Protein AF-A0A3D4UZN7-F1 (afdb_monomer_lite)

Radius of gyration: 12.83 Å; chains: 1; bounding box: 32×28×28 Å

Secondary structure (DSSP, 8-state):
------TTS-HHHHHHHHHHHHHHHHHTT--S-------TTS-BTTB-TT--TT--S----

pLDDT: mean 95.88, std 3.3, range [75.75, 98.44]

Foldseek 3Di:
DDDDDDPPDDPVCQVVSQVVVVVVQVVVVHDPDDDWDADPQRDTDPQHPPRDPPDGRDDDD

Sequence (61 aa):
NVHIPDGTLSRDEVDTFCQEYEKKIDEAGGLDIQILGIGRTGHVGFNEPGSGITSKTRLIA

Structure (mmCIF, N/CA/C/O backbone):
data_AF-A0A3D4UZN7-F1
#
_entry.id   AF-A0A3D4UZN7-F1
#
loop_
_atom_site.group_PDB
_atom_site.id
_atom_site.type_symbol
_atom_site.label_atom_id
_atom_site.label_alt_id
_atom_site.label_comp_id
_atom_site.label_asym_id
_atom_site.label_entity_id
_atom_site.label_seq_id
_atom_site.pdbx_PDB_ins_code
_atom_site.Cartn_x
_atom_site.Cartn_y
_atom_site.Cartn_z
_atom_site.occupancy
_atom_site.B_iso_or_equiv
_atom_site.auth_seq_id
_atom_site.auth_comp_id
_atom_site.auth_asym_id
_atom_site.auth_atom_id
_atom_site.pdbx_PDB_model_num
ATOM 1 N N . ASN A 1 1 ? -18.402 3.771 0.044 1.00 87.56 1 ASN A N 1
ATOM 2 C CA . ASN A 1 1 ? -17.650 2.584 -0.428 1.00 87.56 1 ASN A CA 1
ATOM 3 C C . ASN A 1 1 ? -16.698 2.920 -1.578 1.00 87.56 1 ASN A C 1
ATOM 5 O O . ASN A 1 1 ? -16.398 2.050 -2.381 1.00 87.56 1 ASN A O 1
ATOM 9 N N . VAL A 1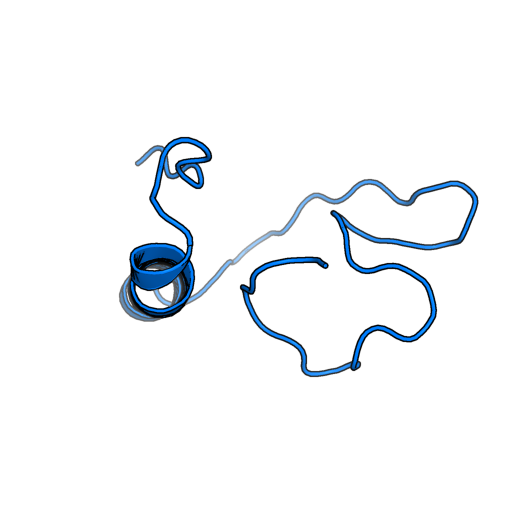 2 ? -16.218 4.165 -1.678 1.00 96.81 2 VAL A N 1
ATOM 10 C CA . VAL A 1 2 ? -15.133 4.547 -2.591 1.00 96.81 2 VAL A CA 1
ATOM 11 C C . VAL A 1 2 ? -14.055 5.147 -1.707 1.00 96.81 2 VAL A C 1
ATOM 13 O O . VAL A 1 2 ? -14.353 6.022 -0.897 1.00 96.81 2 VAL A O 1
ATOM 16 N N . HIS A 1 3 ? -12.841 4.628 -1.822 1.00 96.88 3 HIS A N 1
ATOM 17 C CA . HIS A 1 3 ? -11.715 4.984 -0.970 1.00 96.88 3 HIS A CA 1
ATOM 18 C C . HIS A 1 3 ? -10.533 5.269 -1.895 1.00 96.88 3 HIS A C 1
ATOM 20 O O . HIS A 1 3 ? -10.191 4.430 -2.726 1.00 96.88 3 HIS A O 1
ATOM 26 N N . ILE A 1 4 ? -9.988 6.482 -1.819 1.00 96.75 4 ILE A N 1
ATOM 27 C CA 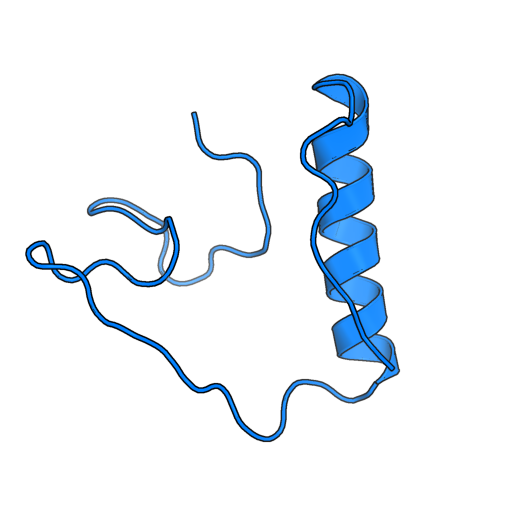. ILE A 1 4 ? -8.903 6.963 -2.681 1.00 96.75 4 ILE A CA 1
ATOM 28 C C . ILE A 1 4 ? -7.916 7.724 -1.785 1.00 96.75 4 ILE A C 1
ATOM 30 O O . ILE A 1 4 ? -8.377 8.512 -0.954 1.00 96.75 4 ILE A O 1
ATOM 34 N N . PRO A 1 5 ? -6.595 7.503 -1.913 1.00 94.69 5 PRO A N 1
ATOM 35 C CA . PRO A 1 5 ? -5.598 8.299 -1.206 1.00 94.69 5 PRO A CA 1
ATOM 36 C C . PRO A 1 5 ? -5.696 9.799 -1.516 1.00 94.69 5 PRO A C 1
ATOM 38 O O . PRO A 1 5 ? -5.848 10.179 -2.678 1.00 94.69 5 PRO A O 1
ATOM 41 N N . ASP A 1 6 ? -5.583 10.648 -0.492 1.00 93.94 6 ASP A N 1
ATOM 42 C CA . ASP A 1 6 ? -5.575 12.105 -0.654 1.00 93.94 6 ASP A CA 1
ATOM 43 C C . ASP A 1 6 ? -4.145 12.610 -0.893 1.00 93.94 6 ASP A C 1
ATOM 45 O O . ASP A 1 6 ? -3.284 12.542 -0.017 1.00 93.94 6 ASP A O 1
ATOM 49 N N . GLY A 1 7 ? -3.887 13.110 -2.102 1.00 91.50 7 GLY A N 1
ATOM 50 C CA . GLY A 1 7 ? -2.583 13.648 -2.495 1.00 91.50 7 GLY A CA 1
ATOM 51 C C . GLY A 1 7 ? -2.322 15.093 -2.057 1.00 91.50 7 GLY A C 1
ATOM 52 O O . GLY A 1 7 ? -1.282 15.639 -2.417 1.00 91.50 7 GLY A O 1
ATOM 53 N N . THR A 1 8 ? -3.256 15.734 -1.346 1.00 95.88 8 THR A N 1
ATOM 54 C CA . THR A 1 8 ? -3.150 17.143 -0.919 1.00 95.88 8 THR A CA 1
ATOM 55 C C . THR A 1 8 ? -2.646 17.318 0.514 1.00 95.88 8 THR A C 1
ATOM 57 O O . THR A 1 8 ? -2.400 18.447 0.940 1.00 95.88 8 THR A O 1
ATOM 60 N N . LEU A 1 9 ? -2.454 16.211 1.238 1.00 96.81 9 LEU A N 1
ATOM 61 C CA . LEU A 1 9 ? -1.959 16.195 2.612 1.00 96.81 9 LEU A CA 1
ATOM 62 C C . LEU A 1 9 ? -0.550 16.779 2.725 1.00 96.81 9 LEU A C 1
ATOM 64 O O . LEU A 1 9 ? 0.298 16.605 1.841 1.00 96.81 9 LEU A O 1
ATOM 68 N N . SER A 1 10 ? -0.272 17.425 3.858 1.00 96.88 10 SER A N 1
ATOM 69 C CA . SER A 1 10 ? 1.101 17.789 4.190 1.00 96.88 10 SER A CA 1
ATOM 70 C C . SER A 1 10 ? 1.932 16.532 4.459 1.00 96.88 10 SER A C 1
ATOM 72 O O . SER A 1 10 ? 1.409 15.485 4.841 1.00 96.88 10 SER A O 1
ATOM 74 N N . ARG A 1 11 ? 3.255 16.620 4.273 1.00 95.44 11 ARG A N 1
ATOM 75 C CA . ARG A 1 11 ? 4.156 15.466 4.447 1.00 95.44 11 ARG A CA 1
ATOM 76 C C . ARG A 1 11 ? 4.051 14.817 5.827 1.00 95.44 11 ARG A C 1
ATOM 78 O O . ARG A 1 11 ? 4.137 13.596 5.909 1.00 95.44 11 ARG A O 1
ATOM 85 N N . ASP A 1 12 ? 3.836 15.617 6.866 1.00 96.94 12 ASP A N 1
ATOM 86 C CA . ASP A 1 12 ? 3.753 15.138 8.248 1.00 96.94 12 ASP A CA 1
ATOM 87 C C . ASP A 1 12 ? 2.457 14.347 8.514 1.00 96.94 12 ASP A C 1
ATOM 89 O O . ASP A 1 12 ? 2.405 13.517 9.418 1.00 96.94 12 ASP A O 1
ATOM 93 N N . G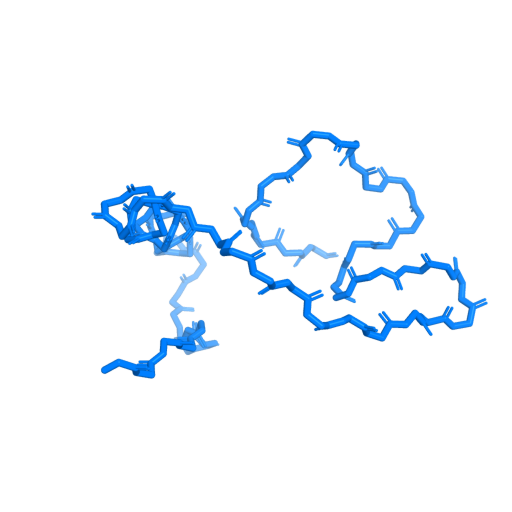LU A 1 13 ? 1.421 14.546 7.694 1.00 97.69 13 GLU A N 1
ATOM 94 C CA . GLU A 1 13 ? 0.132 13.851 7.807 1.00 97.69 13 GLU A CA 1
ATOM 95 C C . GLU A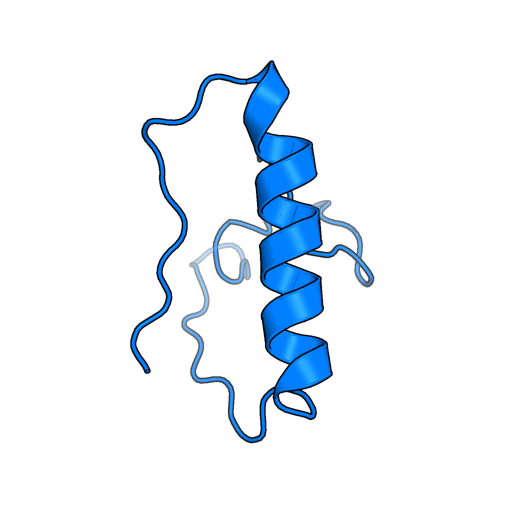 1 13 ? 0.095 12.529 7.024 1.00 97.69 13 GLU A C 1
ATOM 97 O O . GLU A 1 13 ? -0.718 11.652 7.329 1.00 97.69 13 GLU A O 1
ATOM 102 N N . VAL A 1 14 ? 0.976 12.351 6.030 1.00 97.44 14 VAL A N 1
ATOM 103 C CA . VAL A 1 14 ? 0.925 11.202 5.108 1.00 97.44 14 VAL A CA 1
ATOM 104 C C . VAL A 1 14 ? 1.075 9.867 5.834 1.00 97.44 14 VAL A C 1
ATOM 106 O O . VAL A 1 14 ? 0.358 8.924 5.505 1.00 97.44 14 VAL A O 1
ATOM 109 N N . ASP A 1 15 ? 1.978 9.763 6.811 1.00 96.81 15 ASP A N 1
ATOM 110 C CA . ASP A 1 15 ? 2.198 8.498 7.526 1.00 96.81 15 ASP A CA 1
ATOM 111 C C . ASP A 1 15 ? 0.941 8.065 8.296 1.00 96.81 15 ASP A C 1
ATOM 113 O O . ASP A 1 15 ? 0.480 6.932 8.152 1.00 96.81 15 ASP A O 1
ATOM 117 N N . THR A 1 16 ? 0.314 9.007 9.009 1.00 98.00 16 THR A N 1
ATOM 118 C CA . THR A 1 16 ? -0.953 8.764 9.716 1.00 98.00 16 THR A CA 1
ATOM 119 C C . THR A 1 16 ? -2.044 8.338 8.736 1.00 98.00 16 THR A C 1
ATOM 121 O O . THR A 1 16 ? -2.718 7.333 8.958 1.00 98.00 16 THR A O 1
ATOM 124 N N . PHE A 1 17 ? -2.175 9.033 7.602 1.00 98.06 17 PHE A N 1
ATOM 125 C CA . PHE A 1 17 ? -3.150 8.670 6.575 1.00 98.06 17 PHE A CA 1
ATOM 126 C C . PHE A 1 17 ? -2.920 7.257 6.021 1.00 98.06 17 PHE A C 1
ATOM 128 O O . PHE A 1 17 ? -3.876 6.498 5.853 1.00 98.06 17 PHE A O 1
ATOM 135 N N . CYS A 1 18 ? -1.666 6.875 5.758 1.00 97.88 18 CYS A N 1
ATOM 136 C CA . CYS A 1 18 ? -1.325 5.536 5.276 1.00 97.88 18 CYS A CA 1
ATOM 137 C C . CYS A 1 18 ? -1.743 4.456 6.285 1.00 97.88 18 CYS A C 1
ATOM 139 O O . CYS A 1 18 ? -2.360 3.463 5.897 1.00 97.88 18 CYS A O 1
ATOM 141 N N . GLN A 1 19 ? -1.467 4.668 7.576 1.00 98.19 19 GLN A N 1
ATOM 142 C CA . GLN A 1 19 ? -1.867 3.749 8.647 1.00 98.19 19 GLN A CA 1
ATOM 143 C C . GLN A 1 19 ? -3.393 3.626 8.760 1.00 98.19 19 GLN A C 1
ATOM 145 O O . GLN A 1 19 ? -3.926 2.522 8.877 1.00 98.19 19 GLN A O 1
ATOM 150 N N . GLU A 1 20 ? -4.117 4.744 8.683 1.00 98.31 20 GLU A N 1
ATOM 151 C CA . GLU A 1 20 ? -5.582 4.737 8.697 1.00 98.31 20 GLU A CA 1
ATOM 152 C C . GLU A 1 20 ? -6.180 4.047 7.468 1.00 98.31 20 GLU A C 1
ATOM 154 O O . GLU A 1 20 ? -7.229 3.408 7.563 1.00 98.31 20 GLU A O 1
ATOM 159 N N . TYR A 1 21 ? -5.536 4.174 6.307 1.00 98.12 21 TYR A N 1
ATOM 160 C CA . TYR A 1 21 ? -5.974 3.517 5.081 1.00 98.12 21 TYR A CA 1
ATOM 161 C C . TYR A 1 21 ? -5.849 1.991 5.186 1.00 98.12 21 TYR A C 1
ATOM 163 O O . TYR A 1 21 ? -6.792 1.276 4.852 1.00 98.12 21 TYR A O 1
ATOM 171 N N . GLU A 1 22 ? -4.735 1.496 5.731 1.00 98.31 22 GLU A N 1
ATOM 172 C CA . GLU A 1 22 ? -4.538 0.073 6.042 1.00 98.31 22 GLU A CA 1
ATOM 173 C C . GLU A 1 22 ? -5.579 -0.426 7.053 1.00 98.31 22 GLU A C 1
ATOM 175 O O . GLU A 1 22 ? -6.229 -1.443 6.823 1.00 98.31 22 GLU A O 1
ATOM 180 N N . LYS A 1 23 ? -5.820 0.341 8.124 1.00 98.44 23 LYS A N 1
ATOM 181 C CA . LYS A 1 23 ? -6.828 0.008 9.140 1.00 98.44 23 LYS A CA 1
ATOM 182 C C . LYS A 1 23 ? -8.225 -0.149 8.539 1.00 98.44 23 LYS A C 1
ATOM 184 O O . LYS A 1 23 ? -8.936 -1.075 8.906 1.00 98.44 23 LYS A O 1
ATOM 189 N N . LYS A 1 24 ? -8.608 0.713 7.590 1.00 98.19 24 LYS A N 1
ATOM 190 C CA . LYS A 1 24 ? -9.898 0.614 6.882 1.00 98.19 24 LYS A CA 1
ATOM 191 C C . LYS A 1 24 ? -10.012 -0.667 6.052 1.00 98.19 24 LYS A C 1
ATOM 193 O O . LYS A 1 24 ? -11.102 -1.222 5.963 1.00 98.19 24 LYS A O 1
ATOM 198 N N . ILE A 1 25 ? -8.915 -1.127 5.446 1.00 98.19 25 ILE A N 1
ATOM 199 C CA . ILE A 1 25 ? -8.879 -2.399 4.709 1.00 98.19 25 ILE A CA 1
ATOM 200 C C . ILE A 1 25 ? -9.044 -3.569 5.684 1.00 98.19 25 ILE A C 1
ATOM 202 O O . ILE A 1 25 ? -9.881 -4.440 5.454 1.00 98.19 25 ILE A O 1
ATOM 206 N N . ASP A 1 26 ? -8.306 -3.561 6.795 1.00 98.19 26 ASP A N 1
ATOM 207 C CA . ASP A 1 26 ? -8.379 -4.614 7.813 1.00 98.19 26 ASP A CA 1
ATOM 208 C C . ASP A 1 26 ? -9.772 -4.681 8.470 1.00 98.19 26 ASP A C 1
ATOM 210 O O . ASP A 1 26 ? -10.335 -5.764 8.628 1.00 98.19 26 ASP A O 1
ATOM 214 N N . GLU A 1 27 ? -10.376 -3.532 8.792 1.00 98.31 27 GLU A N 1
ATOM 215 C CA . GLU A 1 27 ? -11.742 -3.430 9.334 1.00 98.31 27 GLU A CA 1
ATOM 216 C C . GLU A 1 27 ? -12.812 -3.919 8.346 1.00 98.31 27 GLU A C 1
ATOM 218 O O . GLU A 1 27 ? -13.873 -4.381 8.769 1.00 98.31 27 GLU A O 1
ATOM 223 N N . ALA A 1 28 ? -12.533 -3.854 7.042 1.00 97.94 28 ALA A N 1
ATOM 224 C CA . ALA A 1 28 ? -13.381 -4.431 6.003 1.00 97.94 28 ALA A CA 1
ATOM 225 C C . ALA A 1 28 ? -13.172 -5.948 5.818 1.00 97.94 28 ALA A C 1
ATOM 227 O O . ALA A 1 28 ? -13.916 -6.566 5.059 1.00 97.94 28 ALA A O 1
ATOM 228 N N . GLY A 1 29 ? -12.202 -6.555 6.514 1.00 98.25 29 GLY A N 1
ATOM 229 C CA . GLY A 1 29 ? -11.854 -7.974 6.390 1.00 98.25 29 GLY A CA 1
ATOM 230 C C . GLY A 1 29 ? -10.786 -8.278 5.333 1.00 98.25 29 GLY A C 1
ATOM 231 O O . GLY A 1 29 ? -10.555 -9.447 5.030 1.00 98.25 29 GLY A O 1
ATOM 232 N N . GLY A 1 30 ? -10.119 -7.254 4.792 1.00 98.00 30 GLY A N 1
ATOM 233 C CA . GLY A 1 30 ? -9.127 -7.376 3.724 1.00 98.00 30 GLY A CA 1
ATOM 234 C C . GLY A 1 30 ? -9.685 -7.084 2.327 1.00 98.00 30 GLY A C 1
ATOM 235 O O . GLY A 1 30 ? -10.793 -6.578 2.163 1.00 98.00 30 GLY A O 1
ATOM 236 N N . LEU A 1 31 ? -8.878 -7.372 1.300 1.00 97.12 31 LEU A N 1
ATOM 237 C CA . LEU A 1 31 ? -9.270 -7.258 -0.108 1.00 97.12 31 LEU A CA 1
ATOM 238 C C . LEU A 1 31 ? -9.527 -8.655 -0.682 1.00 97.12 31 LEU A C 1
ATOM 240 O O . LEU A 1 31 ? -8.595 -9.451 -0.779 1.00 97.12 31 LEU A O 1
ATOM 244 N N . ASP A 1 32 ? -10.753 -8.937 -1.124 1.00 98.44 32 ASP A N 1
ATOM 245 C CA . ASP A 1 32 ? -11.076 -10.219 -1.773 1.00 98.44 32 ASP A CA 1
ATOM 246 C C . ASP A 1 32 ? -10.403 -10.362 -3.146 1.00 98.44 32 ASP A C 1
ATOM 248 O O . ASP A 1 32 ? -9.969 -11.443 -3.546 1.00 98.44 32 ASP A O 1
ATOM 252 N N . ILE A 1 33 ? -10.348 -9.260 -3.899 1.00 97.75 33 ILE A N 1
ATOM 253 C CA . ILE A 1 33 ? -9.808 -9.207 -5.257 1.00 97.75 33 ILE A CA 1
ATOM 254 C C . ILE A 1 33 ? -9.034 -7.904 -5.425 1.00 97.75 33 ILE A C 1
ATOM 256 O O . ILE A 1 33 ? -9.530 -6.823 -5.105 1.00 97.75 33 ILE A O 1
ATOM 260 N N . GLN A 1 34 ? -7.842 -8.001 -6.010 1.00 96.31 34 GLN A N 1
ATOM 261 C CA . GLN A 1 34 ? -7.045 -6.849 -6.411 1.00 96.31 34 GLN A CA 1
ATOM 262 C C . GLN A 1 34 ? -6.745 -6.932 -7.909 1.00 96.31 34 GLN A C 1
ATOM 264 O O . GLN A 1 34 ? -6.146 -7.895 -8.384 1.00 96.31 34 GLN A O 1
ATOM 269 N N . ILE A 1 35 ? -7.174 -5.920 -8.663 1.00 97.38 35 ILE A N 1
ATOM 270 C CA . ILE A 1 35 ? -6.898 -5.807 -10.100 1.00 97.38 35 ILE A CA 1
ATOM 271 C C . ILE A 1 35 ? -5.751 -4.821 -10.277 1.00 97.38 35 ILE A C 1
ATOM 273 O O . ILE A 1 35 ? -5.841 -3.673 -9.842 1.00 97.38 35 ILE A O 1
ATOM 277 N N . LEU A 1 36 ? -4.670 -5.276 -10.906 1.00 96.44 36 LEU A N 1
ATOM 278 C CA . LEU A 1 36 ? -3.412 -4.542 -10.989 1.00 96.44 36 LEU A CA 1
ATOM 279 C C . LEU A 1 36 ? -2.907 -4.465 -12.427 1.00 96.44 36 LEU A C 1
ATOM 281 O O . LEU A 1 36 ? -3.025 -5.416 -13.198 1.00 96.44 36 LEU A O 1
ATOM 285 N N . GLY A 1 37 ? -2.299 -3.328 -12.758 1.00 97.31 37 GLY A N 1
ATOM 286 C CA . GLY A 1 37 ? -1.436 -3.188 -13.925 1.00 97.31 37 GLY A CA 1
ATOM 287 C C . GLY A 1 37 ? 0.028 -3.400 -13.543 1.00 97.31 37 GLY A C 1
ATOM 288 O O . GLY A 1 37 ? 0.417 -3.151 -12.401 1.00 97.31 37 GLY A O 1
ATOM 289 N N . ILE A 1 38 ? 0.837 -3.828 -14.511 1.00 97.31 38 ILE A N 1
ATOM 290 C CA . ILE A 1 38 ? 2.288 -3.975 -14.357 1.00 97.31 38 ILE A CA 1
ATOM 291 C C . ILE A 1 38 ? 2.981 -2.979 -15.287 1.00 97.31 38 ILE A C 1
ATOM 293 O O . ILE A 1 38 ? 2.698 -2.927 -16.487 1.00 97.31 38 ILE A O 1
ATOM 297 N N . GLY A 1 39 ? 3.889 -2.179 -14.727 1.00 96.31 39 GLY A N 1
ATOM 298 C CA . GLY A 1 3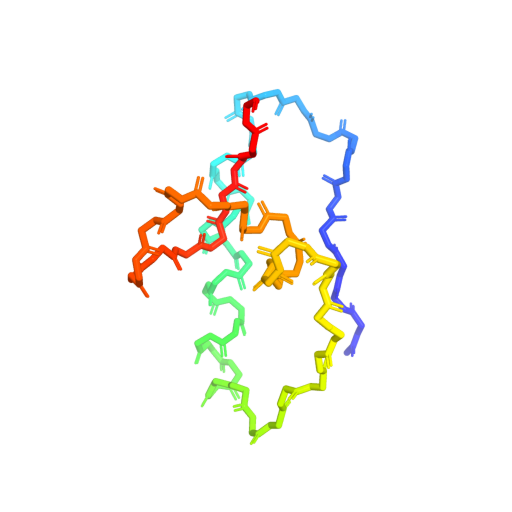9 ? 4.713 -1.242 -15.484 1.00 96.31 39 GLY A CA 1
ATOM 299 C C . GLY A 1 39 ? 5.820 -1.938 -16.284 1.00 96.31 39 GLY A C 1
ATOM 300 O O . GLY A 1 39 ? 6.186 -3.078 -16.014 1.00 96.31 39 GLY A O 1
ATOM 301 N N . ARG A 1 40 ? 6.432 -1.233 -17.247 1.00 97.25 40 ARG A N 1
ATOM 302 C CA . ARG A 1 40 ? 7.528 -1.781 -18.085 1.00 97.25 40 ARG A CA 1
ATOM 303 C C . ARG A 1 40 ? 8.727 -2.289 -17.280 1.00 97.25 40 ARG A C 1
ATOM 305 O O . ARG A 1 40 ? 9.434 -3.176 -17.739 1.00 97.25 40 ARG A O 1
ATOM 312 N N . THR A 1 41 ? 8.954 -1.717 -16.100 1.00 95.50 41 THR A N 1
ATOM 313 C CA . THR A 1 41 ? 10.022 -2.114 -15.171 1.00 95.50 41 THR A CA 1
ATOM 314 C C . THR A 1 41 ? 9.579 -3.179 -14.162 1.00 95.50 41 THR A C 1
ATOM 316 O O . THR A 1 41 ? 10.323 -3.481 -13.236 1.00 95.50 41 THR A O 1
ATOM 319 N N . GLY A 1 42 ? 8.379 -3.749 -14.319 1.00 95.00 42 GLY A N 1
ATOM 320 C CA . GLY A 1 42 ? 7.828 -4.773 -13.428 1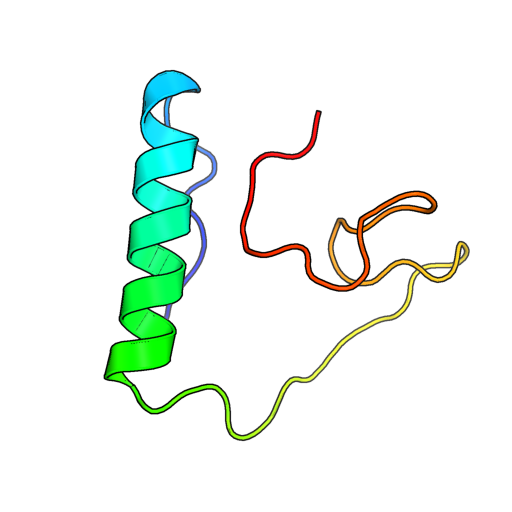.00 95.00 42 GLY A CA 1
ATOM 321 C C . GLY A 1 42 ? 7.183 -4.231 -12.150 1.00 95.00 42 GLY A C 1
ATOM 322 O O . GLY A 1 42 ? 6.784 -5.021 -11.301 1.00 95.00 42 GLY A O 1
ATOM 323 N N . HIS A 1 43 ? 7.069 -2.910 -11.995 1.00 95.94 43 HIS A N 1
ATOM 324 C CA . HIS A 1 43 ? 6.457 -2.311 -10.811 1.00 95.94 43 HIS A CA 1
ATOM 325 C C . HIS A 1 43 ? 4.928 -2.462 -10.801 1.00 95.94 43 HIS A C 1
ATOM 327 O O . HIS A 1 43 ? 4.282 -2.488 -11.852 1.00 95.94 43 HIS A O 1
ATOM 333 N N . VAL A 1 44 ? 4.357 -2.480 -9.595 1.00 95.50 44 VAL A N 1
ATOM 334 C CA . VAL A 1 44 ? 2.913 -2.403 -9.329 1.00 95.50 44 VAL A CA 1
ATOM 335 C C . VAL A 1 44 ? 2.635 -1.140 -8.520 1.00 95.50 44 VAL A C 1
ATOM 337 O O . VAL A 1 44 ? 3.278 -0.909 -7.493 1.00 95.50 44 VAL A O 1
ATOM 340 N N . GLY A 1 45 ? 1.666 -0.327 -8.948 1.00 94.19 45 GLY A N 1
ATOM 341 C CA . GLY A 1 45 ? 1.445 0.992 -8.348 1.00 94.19 45 GLY A CA 1
ATOM 342 C C . GLY A 1 45 ? 2.719 1.835 -8.447 1.00 94.19 45 GLY A C 1
ATOM 343 O O . GLY A 1 45 ? 3.306 1.917 -9.517 1.00 94.19 45 GLY A O 1
ATOM 344 N N . PHE A 1 46 ? 3.187 2.390 -7.330 1.00 95.69 46 PHE A N 1
ATOM 345 C CA . PHE A 1 46 ? 4.482 3.083 -7.248 1.00 95.69 46 PHE A CA 1
ATOM 346 C C . PHE A 1 46 ? 5.581 2.243 -6.569 1.00 95.69 46 PHE A C 1
ATOM 348 O O . PHE A 1 46 ? 6.569 2.776 -6.070 1.00 95.69 46 PHE A O 1
ATOM 355 N N . ASN A 1 47 ? 5.424 0.915 -6.516 1.00 96.31 47 ASN A N 1
ATOM 356 C CA . ASN A 1 47 ? 6.438 0.019 -5.956 1.00 96.31 47 ASN A CA 1
ATOM 357 C C . ASN A 1 47 ? 7.526 -0.279 -6.993 1.00 96.31 47 ASN A C 1
ATOM 359 O O . ASN A 1 47 ? 7.521 -1.326 -7.641 1.00 96.31 47 ASN A O 1
ATOM 363 N N . GLU A 1 48 ? 8.441 0.670 -7.166 1.00 94.69 48 GLU A N 1
ATOM 364 C CA . GLU A 1 48 ? 9.579 0.575 -8.081 1.00 94.69 48 GLU A CA 1
ATOM 365 C C . GLU A 1 48 ? 10.597 -0.513 -7.677 1.00 94.69 48 GLU A C 1
ATOM 367 O O . GLU A 1 48 ? 10.580 -0.974 -6.526 1.00 94.69 48 GLU A O 1
ATOM 372 N N . PRO A 1 49 ? 11.499 -0.932 -8.594 1.00 93.50 49 PRO A N 1
ATOM 373 C CA . PRO A 1 49 ? 12.580 -1.862 -8.273 1.00 93.50 49 PRO A CA 1
ATOM 374 C C . PRO A 1 49 ? 13.368 -1.430 -7.030 1.00 93.50 49 PRO A C 1
ATOM 376 O O . PRO A 1 49 ? 13.859 -0.310 -6.950 1.00 93.50 49 PRO A O 1
ATOM 379 N N . GLY A 1 50 ? 13.486 -2.336 -6.057 1.00 92.62 50 GLY A N 1
ATOM 380 C CA . GLY A 1 50 ? 14.069 -2.049 -4.740 1.00 92.62 50 GLY A CA 1
ATOM 381 C C . GLY A 1 50 ? 13.038 -1.835 -3.625 1.00 92.62 50 GLY A C 1
ATOM 382 O O . GLY A 1 50 ? 13.413 -1.832 -2.455 1.00 92.62 50 GLY A O 1
ATOM 383 N N . SER A 1 51 ? 11.744 -1.731 -3.951 1.00 95.25 51 SER A N 1
ATOM 384 C CA . SER A 1 51 ? 10.670 -1.746 -2.947 1.00 95.25 51 SER A CA 1
ATOM 385 C C . SER A 1 51 ? 10.664 -3.059 -2.155 1.00 95.25 51 SER A C 1
ATOM 387 O O . SER A 1 51 ? 10.819 -4.142 -2.719 1.00 95.25 51 SER A O 1
ATOM 389 N N . GLY A 1 52 ? 10.460 -2.969 -0.837 1.00 94.12 52 GLY A N 1
ATOM 390 C CA . GLY A 1 52 ? 10.402 -4.143 0.036 1.00 94.12 52 GLY A CA 1
ATOM 391 C C . GLY A 1 52 ? 9.205 -5.045 -0.277 1.00 94.12 52 GLY A C 1
ATOM 392 O O . GLY A 1 52 ? 8.092 -4.557 -0.477 1.00 94.12 52 GLY A O 1
ATOM 393 N N . ILE A 1 53 ? 9.414 -6.365 -0.261 1.00 93.00 53 ILE A N 1
ATOM 394 C CA . ILE A 1 53 ? 8.374 -7.358 -0.597 1.00 93.00 53 ILE A CA 1
ATOM 395 C C . ILE A 1 53 ? 7.190 -7.363 0.384 1.00 93.00 53 ILE A C 1
ATOM 397 O O . ILE A 1 53 ? 6.085 -7.737 0.014 1.00 93.00 53 ILE A O 1
ATOM 401 N N . THR A 1 54 ? 7.408 -6.911 1.620 1.00 95.00 54 THR A N 1
ATOM 402 C CA . THR A 1 54 ? 6.376 -6.766 2.660 1.00 95.00 54 THR A CA 1
ATOM 403 C C . THR A 1 54 ? 5.986 -5.305 2.897 1.00 95.00 54 THR A C 1
ATOM 405 O O . THR A 1 54 ? 5.506 -4.964 3.978 1.00 95.00 54 THR A O 1
ATOM 408 N N . SER A 1 55 ? 6.276 -4.411 1.946 1.00 95.56 55 SER A N 1
ATOM 409 C CA . SER A 1 55 ? 5.933 -2.996 2.097 1.00 95.56 55 SER A CA 1
ATOM 410 C C . SER A 1 55 ? 4.415 -2.788 2.100 1.00 95.56 55 SER A C 1
ATOM 412 O O . SER A 1 55 ? 3.682 -3.436 1.357 1.00 95.56 55 SER A O 1
ATOM 414 N N . LYS A 1 56 ? 3.962 -1.879 2.966 1.00 95.81 56 LYS A N 1
ATOM 415 C CA . LYS A 1 56 ? 2.570 -1.424 3.071 1.00 95.81 56 LYS A CA 1
ATOM 416 C C . LYS A 1 56 ? 2.388 -0.068 2.382 1.00 95.81 56 LYS A C 1
ATOM 418 O O . LYS A 1 56 ? 3.336 0.468 1.791 1.00 95.81 56 LYS A O 1
ATOM 423 N N . THR A 1 57 ? 1.177 0.484 2.467 1.00 97.12 57 THR A N 1
ATOM 424 C CA . THR A 1 57 ? 0.872 1.863 2.060 1.00 97.12 57 THR A CA 1
ATOM 425 C C . THR A 1 57 ? 1.865 2.837 2.705 1.00 97.12 57 THR A C 1
ATOM 427 O O . THR A 1 57 ? 2.086 2.789 3.914 1.00 97.12 57 THR A O 1
ATOM 430 N N . ARG A 1 58 ? 2.514 3.678 1.891 1.00 95.81 58 ARG A N 1
ATOM 431 C CA . ARG A 1 58 ? 3.570 4.605 2.328 1.00 95.81 58 ARG A CA 1
ATOM 432 C C . ARG A 1 58 ? 3.744 5.762 1.349 1.00 95.81 58 ARG A C 1
ATOM 434 O O . ARG A 1 58 ? 3.354 5.657 0.185 1.00 95.81 58 ARG A O 1
ATOM 441 N N . LEU A 1 59 ? 4.433 6.810 1.796 1.00 94.56 59 LEU A N 1
ATOM 442 C CA . LEU A 1 59 ? 4.977 7.839 0.912 1.00 94.56 59 LEU A CA 1
ATOM 443 C C . LEU A 1 59 ? 6.101 7.263 0.033 1.00 94.56 59 LEU A C 1
ATOM 445 O O . LEU A 1 59 ? 6.947 6.505 0.512 1.00 94.56 59 LEU A O 1
ATOM 449 N N . ILE A 1 60 ? 6.129 7.658 -1.238 1.00 91.94 60 ILE A N 1
ATOM 450 C CA . ILE A 1 60 ? 7.234 7.382 -2.164 1.00 91.94 60 ILE A CA 1
ATOM 451 C C . ILE A 1 60 ? 8.087 8.648 -2.277 1.00 91.94 60 ILE A C 1
ATOM 453 O O . ILE A 1 60 ? 7.541 9.747 -2.395 1.00 91.94 60 ILE A O 1
ATOM 457 N N . ALA A 1 61 ? 9.404 8.480 -2.165 1.00 75.75 61 ALA A N 1
ATOM 458 C CA . ALA A 1 61 ? 10.393 9.553 -2.208 1.00 75.75 61 ALA A CA 1
ATOM 459 C C . ALA A 1 61 ? 10.980 9.721 -3.611 1.00 75.75 61 ALA A C 1
ATOM 461 O O . ALA A 1 61 ? 11.133 8.686 -4.297 1.00 75.75 61 ALA A O 1
#